Protein AF-A0A4Y2MQH4-F1 (afdb_monomer)

Secondary structure (DSSP, 8-state):
--GGGTS-HHHHHHHHHHHT----TT--HHHHHHHHHHSTT--HHHHHHHHHHHHHHHHHHT-

Nearest PDB structures (foldseek):
  7x2r-assembly1_D  TM=8.054E-01  e=2.556E+00  Escherichia coli 'BL21-Gold(DE3)pLysS AG'
  6ha7-assembly2_C  TM=5.988E-01  e=4.316E+00  Mus musculus
  6ha7-assembly4_D  TM=6.005E-01  e=4.849E+00  Mus musculus

Solvent-accessible surface area (backbone atoms only — not comparable to full-atom values): 3894 Å² total; per-residue (Å²): 135,67,67,78,73,75,54,53,64,68,49,49,49,53,49,28,49,74,69,69,44,93,79,61,92,83,59,48,68,67,56,47,51,51,52,44,69,66,38,93,78,57,40,74,68,62,54,50,54,52,46,51,51,49,52,49,53,51,55,62,74,72,105

Mean predicted aligned error: 3.99 Å

pLDDT: mean 88.41, std 7.1, range [53.06, 93.0]

Structure (mmCIF, N/CA/C/O backbone):
data_AF-A0A4Y2MQH4-F1
#
_entry.id   AF-A0A4Y2MQH4-F1
#
loop_
_atom_site.group_PDB
_atom_site.id
_atom_site.type_symbol
_atom_site.label_atom_id
_atom_site.label_alt_id
_atom_site.label_comp_id
_atom_site.label_asym_id
_atom_site.label_entity_id
_atom_site.label_seq_id
_atom_site.pdbx_PDB_ins_code
_atom_site.Cartn_x
_atom_site.Cartn_y
_atom_site.Cartn_z
_atom_site.occupancy
_atom_site.B_iso_or_equiv
_atom_site.auth_seq_id
_atom_site.auth_comp_id
_atom_site.auth_asym_id
_atom_site.auth_atom_id
_atom_site.pdbx_PDB_model_num
ATOM 1 N N . MET A 1 1 ? 7.460 -8.287 -12.846 1.00 53.06 1 MET A N 1
ATOM 2 C CA . MET A 1 1 ? 7.826 -8.532 -11.433 1.00 53.06 1 MET A CA 1
ATOM 3 C C . MET A 1 1 ? 6.724 -7.958 -10.556 1.00 53.06 1 MET A C 1
ATOM 5 O O . MET A 1 1 ? 6.564 -6.750 -10.540 1.00 53.06 1 MET A O 1
ATOM 9 N N . ALA A 1 2 ? 5.910 -8.786 -9.896 1.00 71.50 2 ALA A N 1
ATOM 10 C CA . ALA A 1 2 ? 4.845 -8.287 -9.020 1.00 71.50 2 ALA A CA 1
ATOM 11 C C . ALA A 1 2 ? 5.343 -8.272 -7.566 1.00 71.50 2 ALA A C 1
ATOM 13 O O . ALA A 1 2 ? 5.084 -9.206 -6.813 1.00 71.50 2 ALA A O 1
ATOM 14 N N . PHE A 1 3 ? 6.107 -7.245 -7.186 1.00 83.69 3 PHE A N 1
ATOM 15 C CA . PHE A 1 3 ? 6.646 -7.083 -5.826 1.00 83.69 3 PHE A CA 1
ATOM 16 C C . PHE A 1 3 ? 5.524 -6.859 -4.792 1.00 83.69 3 PHE A C 1
ATOM 18 O O . PHE A 1 3 ? 5.510 -7.505 -3.747 1.00 83.69 3 PHE A O 1
ATOM 25 N N . LEU A 1 4 ? 4.467 -6.132 -5.180 1.00 87.75 4 LEU A N 1
ATOM 26 C CA . LEU A 1 4 ? 3.189 -6.051 -4.451 1.00 87.75 4 LEU A CA 1
ATOM 27 C C . LEU A 1 4 ? 2.550 -7.436 -4.203 1.00 87.75 4 LEU A C 1
ATOM 29 O O . LEU A 1 4 ? 1.743 -7.617 -3.291 1.00 87.75 4 LEU A O 1
ATOM 33 N N . GLY A 1 5 ? 2.928 -8.427 -5.020 1.00 85.81 5 GLY A N 1
ATOM 34 C CA . GLY A 1 5 ? 2.583 -9.842 -4.907 1.00 85.81 5 GLY A CA 1
ATOM 35 C C . GLY A 1 5 ? 2.996 -10.491 -3.586 1.00 85.81 5 GLY A C 1
ATOM 36 O O . GLY A 1 5 ? 2.318 -11.409 -3.125 1.00 85.81 5 GLY A O 1
ATOM 37 N N . ARG A 1 6 ? 4.094 -10.009 -2.996 1.00 86.19 6 ARG A N 1
ATOM 38 C CA . ARG A 1 6 ? 4.752 -10.585 -1.813 1.00 86.19 6 ARG A CA 1
ATOM 39 C C . ARG A 1 6 ? 4.452 -9.817 -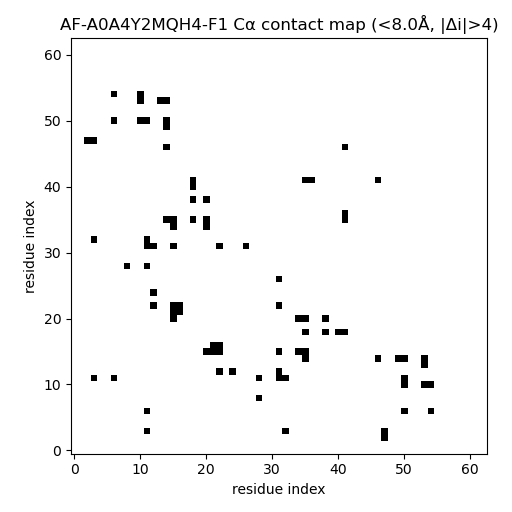0.521 1.00 86.19 6 ARG A C 1
ATOM 41 O O . ARG A 1 6 ? 4.685 -10.353 0.555 1.00 86.19 6 ARG A O 1
ATOM 48 N N . ALA A 1 7 ? 3.928 -8.599 -0.636 1.00 88.81 7 ALA A N 1
ATOM 49 C CA . ALA A 1 7 ? 3.560 -7.744 0.488 1.00 88.81 7 ALA A CA 1
ATOM 50 C C . ALA A 1 7 ? 2.375 -8.296 1.293 1.00 88.81 7 ALA A C 1
ATOM 52 O O . ALA A 1 7 ? 1.455 -8.900 0.721 1.00 88.81 7 ALA A O 1
ATOM 53 N N . LYS A 1 8 ? 2.351 -8.036 2.609 1.00 90.81 8 LYS A N 1
ATOM 54 C CA . LYS A 1 8 ? 1.170 -8.320 3.439 1.00 90.81 8 LYS A CA 1
ATOM 55 C C . LYS A 1 8 ? 0.047 -7.327 3.126 1.00 90.81 8 LYS A C 1
ATOM 57 O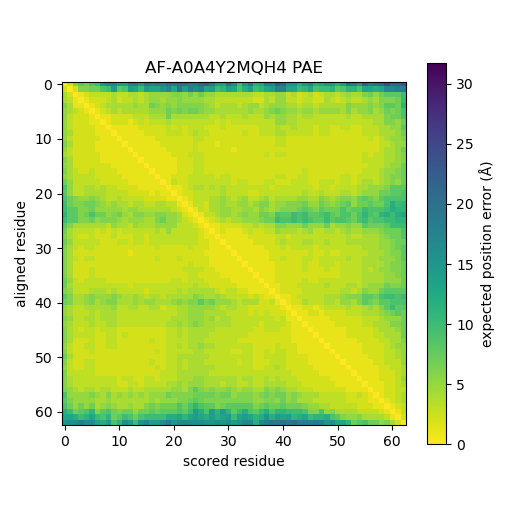 O . LYS A 1 8 ? 0.283 -6.225 2.639 1.00 90.81 8 LYS A O 1
ATOM 62 N N . LYS A 1 9 ? -1.198 -7.701 3.454 1.00 91.00 9 LYS A N 1
ATOM 63 C CA . LYS A 1 9 ? -2.364 -6.811 3.298 1.00 91.00 9 LYS A CA 1
ATOM 64 C C . LYS A 1 9 ? -2.178 -5.494 4.066 1.00 91.00 9 LYS A C 1
ATOM 66 O O . LYS A 1 9 ? -2.500 -4.450 3.520 1.00 91.00 9 LYS A O 1
ATOM 71 N N . SER A 1 10 ? -1.641 -5.552 5.286 1.00 90.75 10 SER A N 1
ATOM 72 C CA . SER A 1 10 ? -1.305 -4.369 6.094 1.00 90.75 10 SER A CA 1
ATOM 73 C C . SER A 1 10 ? -0.367 -3.420 5.358 1.00 90.75 10 SER A C 1
ATOM 75 O O . SER A 1 10 ? -0.636 -2.229 5.284 1.00 90.75 10 SER A O 1
ATOM 77 N N . ASP A 1 11 ? 0.688 -3.968 4.758 1.00 92.50 11 ASP A N 1
ATOM 78 C CA . ASP A 1 11 ? 1.743 -3.189 4.112 1.00 92.50 11 ASP A CA 1
ATOM 79 C C . ASP A 1 11 ? 1.195 -2.502 2.851 1.00 92.50 11 ASP A C 1
ATOM 81 O O . ASP A 1 11 ? 1.488 -1.341 2.588 1.00 92.50 11 ASP A O 1
ATOM 85 N N . LEU A 1 12 ? 0.318 -3.191 2.108 1.00 92.50 12 LEU A N 1
ATOM 86 C CA . LEU A 1 12 ? -0.392 -2.624 0.958 1.00 92.50 12 LEU A CA 1
ATOM 87 C C . LEU A 1 12 ? -1.391 -1.528 1.354 1.00 92.50 12 LEU A C 1
ATOM 89 O O . LEU A 1 12 ? -1.553 -0.569 0.606 1.00 92.50 12 LEU A O 1
ATOM 93 N N . ILE A 1 13 ? -2.063 -1.657 2.501 1.00 93.00 13 ILE A N 1
ATOM 94 C CA . ILE A 1 13 ? -2.953 -0.606 3.017 1.00 93.00 13 ILE A CA 1
ATOM 95 C C . ILE A 1 13 ? -2.129 0.640 3.344 1.00 93.00 13 ILE A C 1
ATOM 97 O O . ILE A 1 13 ? -2.452 1.711 2.841 1.00 93.00 13 ILE A O 1
ATOM 101 N N . SER A 1 14 ? -1.043 0.500 4.111 1.00 92.50 14 SER A N 1
ATOM 102 C CA . SER A 1 14 ? -0.152 1.624 4.427 1.00 92.50 14 SER A CA 1
ATOM 103 C C . SER A 1 14 ? 0.389 2.281 3.160 1.00 92.50 14 SER A C 1
ATOM 105 O O . SER A 1 14 ? 0.310 3.494 3.012 1.00 92.50 14 SER A O 1
ATOM 107 N N . LEU A 1 15 ? 0.846 1.477 2.198 1.00 92.56 15 LEU A N 1
ATOM 108 C CA . LEU A 1 15 ? 1.363 1.968 0.924 1.00 92.56 15 LEU A CA 1
ATOM 109 C C . LEU A 1 15 ? 0.320 2.782 0.140 1.00 92.56 15 LEU A C 1
ATOM 111 O O . LEU A 1 15 ? 0.648 3.822 -0.422 1.00 92.56 15 LEU A O 1
ATOM 115 N N . ALA A 1 16 ? -0.934 2.331 0.099 1.00 92.44 16 ALA A N 1
ATOM 116 C CA . ALA A 1 16 ? -2.007 3.066 -0.563 1.00 92.44 16 ALA A CA 1
ATOM 117 C C . ALA A 1 16 ? -2.323 4.398 0.144 1.00 92.44 16 ALA A C 1
ATOM 119 O O . AL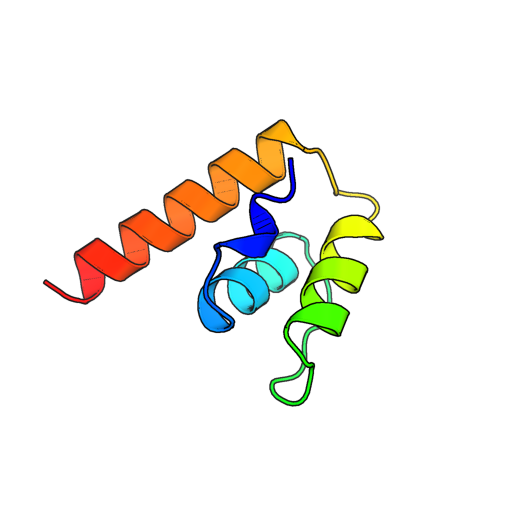A A 1 16 ? -2.489 5.412 -0.533 1.00 92.44 16 ALA A O 1
ATOM 120 N N . ILE A 1 17 ? -2.325 4.415 1.483 1.00 91.94 17 ILE A N 1
ATOM 121 C CA . ILE A 1 17 ? -2.498 5.643 2.279 1.00 91.94 17 ILE A CA 1
ATOM 122 C C . ILE A 1 17 ? -1.371 6.639 1.983 1.00 91.94 17 ILE A C 1
ATOM 124 O O . ILE A 1 17 ? -1.649 7.812 1.747 1.00 91.94 17 ILE A O 1
ATOM 128 N N . GLU A 1 18 ? -0.117 6.182 1.929 1.00 91.38 18 GLU A N 1
ATOM 129 C CA . GLU A 1 18 ? 1.051 7.022 1.607 1.00 91.38 18 GLU A CA 1
ATOM 130 C C . GLU A 1 18 ? 0.996 7.585 0.178 1.00 91.38 18 GLU A C 1
ATOM 132 O O . GLU A 1 18 ? 1.356 8.736 -0.083 1.00 91.38 18 GLU A O 1
ATOM 137 N N . LEU A 1 19 ? 0.456 6.813 -0.770 1.00 91.06 19 LEU A N 1
ATOM 138 C CA . LEU A 1 19 ? 0.170 7.310 -2.120 1.00 91.06 19 LEU A CA 1
ATOM 139 C C . LEU A 1 19 ? -0.969 8.350 -2.133 1.00 91.06 19 LEU A C 1
ATOM 141 O O . LEU A 1 19 ? -1.136 9.085 -3.113 1.00 91.06 19 LEU A O 1
ATOM 145 N N . GLY A 1 20 ? -1.689 8.515 -1.023 1.00 90.75 20 GLY A N 1
ATOM 146 C CA . GLY A 1 20 ? -2.839 9.405 -0.888 1.00 90.75 20 GLY A CA 1
ATOM 147 C C . GLY A 1 20 ? -4.112 8.819 -1.489 1.00 90.75 20 GLY A C 1
ATOM 148 O O . GLY A 1 20 ? -5.008 9.577 -1.853 1.00 90.75 20 GLY A O 1
ATOM 149 N N . GLU A 1 21 ? -4.169 7.497 -1.640 1.00 91.50 21 GLU A N 1
ATOM 150 C CA . GLU A 1 21 ? -5.367 6.780 -2.057 1.00 91.50 21 GLU A CA 1
ATOM 151 C C . GLU A 1 21 ? -6.230 6.453 -0.832 1.00 91.50 21 GLU A C 1
ATOM 153 O O . GLU A 1 21 ? -5.731 6.086 0.235 1.00 91.50 21 GLU A O 1
ATOM 158 N N . GLU A 1 22 ? -7.549 6.550 -0.984 1.00 88.50 22 GLU A N 1
ATOM 159 C CA . GLU A 1 22 ? -8.479 6.137 0.063 1.00 88.50 22 GLU A CA 1
ATOM 160 C C . GLU A 1 22 ? -8.618 4.613 0.070 1.00 88.50 22 GLU A C 1
ATOM 162 O O . GLU A 1 22 ? -9.074 3.998 -0.896 1.00 88.50 22 GLU A O 1
ATOM 167 N N . VAL A 1 23 ? -8.246 3.992 1.189 1.00 88.94 23 VAL A N 1
ATOM 168 C CA . VAL A 1 23 ? -8.378 2.549 1.399 1.00 88.94 23 VAL A CA 1
ATOM 169 C C . VAL A 1 23 ? -9.317 2.238 2.547 1.00 88.94 23 VAL A C 1
ATOM 171 O O . VAL A 1 23 ? -9.254 2.835 3.620 1.00 88.94 23 VAL A O 1
ATOM 174 N N . THR A 1 24 ? -10.172 1.242 2.330 1.00 85.69 24 THR A N 1
ATOM 175 C CA . THR A 1 24 ? -11.036 0.675 3.363 1.00 85.69 24 THR A CA 1
ATOM 176 C C . THR A 1 24 ? -10.526 -0.707 3.765 1.00 85.69 24 THR A C 1
ATOM 178 O O . THR A 1 24 ? -9.962 -1.449 2.955 1.00 85.69 24 THR A O 1
ATOM 181 N N . ASN A 1 25 ? -10.736 -1.088 5.028 1.00 80.00 25 ASN A N 1
ATOM 182 C CA . ASN A 1 25 ? -10.300 -2.394 5.542 1.00 80.00 25 ASN A CA 1
ATOM 183 C C . ASN A 1 25 ? -10.987 -3.585 4.845 1.00 80.00 25 ASN A C 1
ATOM 185 O O . ASN A 1 25 ? -10.468 -4.707 4.891 1.00 80.00 25 ASN A O 1
ATOM 189 N N . ASP A 1 26 ? -12.098 -3.337 4.152 1.00 88.88 26 ASP A N 1
ATOM 190 C CA . ASP A 1 26 ? -12.868 -4.338 3.410 1.00 88.88 26 ASP A CA 1
ATOM 191 C C . ASP A 1 26 ? -12.252 -4.696 2.049 1.00 88.88 26 ASP A C 1
ATOM 193 O O . ASP A 1 26 ? -12.588 -5.735 1.476 1.00 88.88 26 ASP A O 1
ATOM 197 N N . LEU A 1 27 ? -11.307 -3.892 1.542 1.00 89.44 27 LEU A N 1
ATOM 198 C CA . LEU A 1 27 ? -10.650 -4.157 0.262 1.00 89.44 27 LEU A CA 1
ATOM 199 C C . LEU A 1 27 ? -9.865 -5.472 0.296 1.00 89.44 27 LEU A C 1
ATOM 201 O O . LEU A 1 27 ? -9.172 -5.809 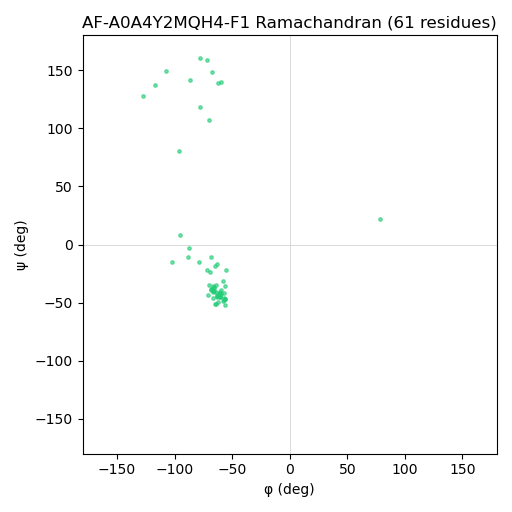1.270 1.00 89.44 27 LEU A O 1
ATOM 205 N N . ARG A 1 28 ? -9.947 -6.240 -0.794 1.00 91.50 28 ARG A N 1
ATOM 206 C CA . ARG A 1 28 ? -9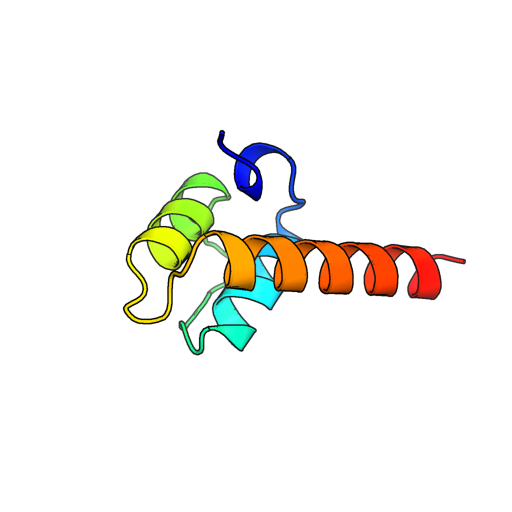.134 -7.449 -0.958 1.00 91.50 28 ARG A CA 1
ATOM 207 C C . ARG A 1 28 ? -7.719 -7.056 -1.360 1.00 91.50 28 ARG A C 1
ATOM 209 O O . ARG A 1 28 ? -7.470 -5.987 -1.903 1.00 91.50 28 ARG A O 1
ATOM 216 N N . VAL A 1 29 ? -6.778 -7.974 -1.156 1.00 90.38 29 VAL A N 1
ATOM 217 C CA . VAL A 1 29 ? -5.379 -7.788 -1.578 1.00 90.38 29 VAL A CA 1
ATOM 218 C C . VAL A 1 29 ? -5.270 -7.487 -3.077 1.00 90.38 29 VAL A C 1
ATOM 220 O O . VAL A 1 29 ? -4.423 -6.700 -3.480 1.00 90.38 29 VAL A O 1
ATOM 223 N N . VAL 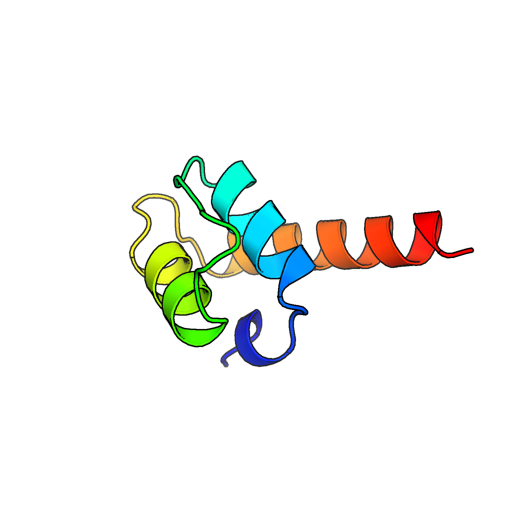A 1 30 ? -6.125 -8.096 -3.902 1.00 90.19 30 VAL A N 1
ATOM 224 C CA . VAL A 1 30 ? -6.167 -7.829 -5.348 1.00 90.19 30 VAL A CA 1
ATOM 225 C C . VAL A 1 30 ? -6.631 -6.399 -5.628 1.00 90.19 30 VAL A C 1
ATOM 227 O O . VAL A 1 30 ? -5.960 -5.702 -6.381 1.00 90.19 30 VAL A O 1
ATOM 230 N N . ASP A 1 31 ? -7.693 -5.945 -4.959 1.00 92.00 31 ASP A N 1
ATOM 231 C CA . ASP A 1 31 ? -8.239 -4.593 -5.129 1.00 92.00 31 ASP A CA 1
ATOM 232 C C . ASP A 1 31 ? -7.224 -3.525 -4.690 1.00 92.00 31 ASP A C 1
ATOM 234 O O . ASP A 1 31 ? -7.021 -2.537 -5.387 1.00 92.00 31 ASP A O 1
ATOM 238 N N . LEU A 1 32 ? -6.516 -3.758 -3.577 1.00 91.88 32 LEU A N 1
ATOM 239 C CA . LEU A 1 32 ? -5.444 -2.876 -3.094 1.00 91.88 32 LEU A CA 1
ATOM 240 C C . LEU A 1 32 ? -4.307 -2.751 -4.111 1.00 91.88 32 LEU A C 1
ATOM 242 O O . LEU A 1 32 ? -3.831 -1.653 -4.387 1.00 91.88 32 LEU A O 1
ATOM 246 N N . ARG A 1 33 ? -3.873 -3.876 -4.692 1.00 90.81 33 ARG A N 1
ATOM 247 C CA . ARG A 1 33 ? -2.831 -3.874 -5.729 1.00 90.81 33 ARG A CA 1
ATOM 248 C C . ARG A 1 33 ? -3.278 -3.086 -6.945 1.00 90.81 33 ARG A C 1
ATOM 250 O O . ARG A 1 33 ? -2.495 -2.303 -7.470 1.00 90.81 33 ARG A O 1
ATOM 257 N N . GLU A 1 34 ? -4.519 -3.29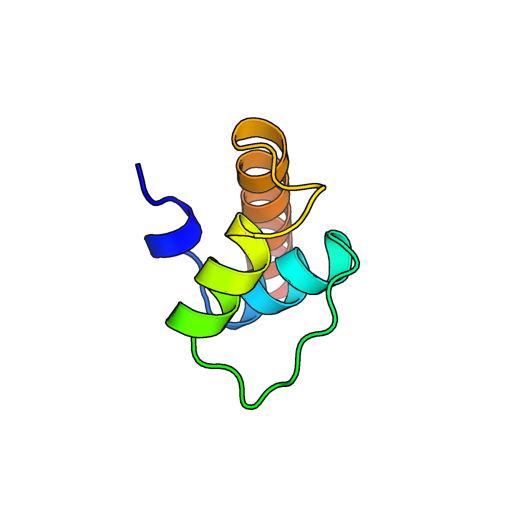2 -7.369 1.00 91.56 34 GLU A N 1
ATOM 258 C CA . GLU A 1 34 ? -5.087 -2.591 -8.510 1.00 91.56 34 GLU A CA 1
ATOM 259 C C . GLU A 1 34 ? -5.172 -1.081 -8.247 1.00 91.56 34 GLU A C 1
ATOM 261 O O . GLU A 1 34 ? -4.715 -0.304 -9.083 1.00 91.56 34 GLU A O 1
ATOM 266 N N . LEU A 1 35 ? -5.648 -0.672 -7.067 1.00 92.06 35 LEU A N 1
ATOM 267 C CA . LEU A 1 35 ? -5.699 0.724 -6.621 1.00 92.06 35 LEU A CA 1
ATOM 268 C C . LEU A 1 35 ? -4.312 1.381 -6.666 1.00 92.06 35 LEU A C 1
ATOM 270 O O . LEU A 1 35 ? -4.134 2.399 -7.329 1.00 92.06 35 LEU A O 1
ATOM 274 N N . ILE A 1 36 ? -3.311 0.744 -6.048 1.00 91.44 36 ILE A N 1
ATOM 275 C CA . ILE A 1 36 ? -1.920 1.216 -6.046 1.00 91.44 36 ILE A CA 1
ATOM 276 C C . ILE A 1 36 ? -1.405 1.374 -7.477 1.00 91.44 36 ILE A C 1
ATOM 278 O O . ILE A 1 36 ? -0.855 2.415 -7.813 1.00 91.44 36 ILE A O 1
ATOM 282 N N . THR A 1 37 ? -1.605 0.371 -8.339 1.00 90.25 37 THR A N 1
ATOM 283 C CA . THR A 1 37 ? -1.115 0.411 -9.730 1.00 90.25 37 THR A CA 1
ATOM 284 C C . THR A 1 37 ? -1.843 1.420 -10.615 1.00 90.25 37 THR A C 1
ATOM 286 O O . THR A 1 37 ? -1.290 1.853 -11.622 1.00 90.25 37 THR A O 1
ATOM 289 N N . LYS A 1 38 ? -3.079 1.792 -10.262 1.00 91.19 38 LYS A N 1
ATOM 290 C CA . LYS A 1 38 ? -3.870 2.813 -10.963 1.00 91.19 38 LYS A CA 1
ATOM 291 C C . LYS A 1 38 ? -3.619 4.226 -10.437 1.00 91.19 38 LYS A C 1
ATOM 293 O O . LYS A 1 38 ? -4.062 5.181 -11.077 1.00 91.19 38 LYS A O 1
ATOM 298 N N . SER A 1 39 ? -2.925 4.369 -9.308 1.00 90.00 39 SER A N 1
ATOM 299 C CA . SER A 1 39 ? -2.590 5.673 -8.750 1.00 90.00 39 SER A CA 1
ATOM 300 C C . SER A 1 39 ? -1.753 6.484 -9.735 1.00 90.00 39 SER A C 1
ATOM 302 O O . SER A 1 39 ? -0.814 5.983 -10.354 1.00 90.00 39 SER A O 1
ATOM 304 N N . LYS A 1 40 ? -2.032 7.786 -9.833 1.00 88.56 40 LYS A N 1
ATOM 305 C CA . LYS A 1 40 ? -1.207 8.712 -10.630 1.00 88.56 40 LYS A CA 1
ATOM 306 C C . LYS A 1 40 ? 0.210 8.870 -10.079 1.00 88.56 40 LYS A C 1
ATOM 308 O O . LYS A 1 40 ? 1.081 9.347 -10.796 1.00 88.56 40 LYS A O 1
ATOM 313 N N . LYS A 1 41 ? 0.422 8.496 -8.815 1.00 87.75 41 LYS A N 1
ATOM 314 C CA . LYS A 1 41 ? 1.726 8.509 -8.146 1.00 87.75 41 LYS A CA 1
ATOM 315 C C . LYS A 1 41 ? 2.426 7.148 -8.203 1.00 87.75 41 LYS A C 1
ATOM 317 O O . LYS A 1 41 ? 3.439 6.958 -7.538 1.00 87.75 41 LYS A O 1
ATOM 322 N N . TYR A 1 42 ? 1.882 6.191 -8.958 1.00 89.06 42 TYR A N 1
ATOM 323 C CA . TYR A 1 42 ? 2.501 4.886 -9.115 1.00 89.06 42 TYR A CA 1
ATOM 324 C C . TYR A 1 42 ? 3.773 4.992 -9.957 1.00 89.06 42 TYR A C 1
ATOM 326 O O . TYR A 1 42 ? 3.726 5.140 -11.178 1.00 89.06 42 TYR A O 1
ATOM 334 N N . GLU A 1 43 ? 4.913 4.854 -9.295 1.00 91.06 43 GLU A N 1
ATOM 335 C CA . GLU A 1 43 ? 6.213 4.694 -9.930 1.00 91.06 43 GLU A CA 1
ATOM 336 C C . GLU A 1 43 ? 6.887 3.450 -9.345 1.00 91.06 43 GLU A C 1
ATOM 338 O O . GLU A 1 43 ? 6.970 3.295 -8.129 1.00 91.06 43 GLU A O 1
ATOM 343 N N . VAL A 1 44 ? 7.336 2.533 -10.206 1.00 89.81 44 VAL A N 1
ATOM 344 C CA . VAL A 1 44 ? 7.764 1.187 -9.788 1.00 89.81 44 VAL A CA 1
ATOM 345 C C . VAL A 1 44 ? 8.867 1.230 -8.730 1.00 89.81 44 VAL A C 1
ATOM 347 O O . VAL A 1 44 ? 8.750 0.530 -7.727 1.00 89.81 44 VAL A O 1
ATOM 350 N N . GLU A 1 45 ? 9.908 2.041 -8.931 1.00 90.69 45 GLU A N 1
ATOM 351 C CA . GLU A 1 45 ? 11.029 2.124 -7.987 1.00 90.69 45 GLU A CA 1
ATOM 352 C C . GLU A 1 45 ? 10.632 2.818 -6.684 1.00 90.69 45 GLU A C 1
ATOM 354 O O . GLU A 1 45 ? 10.933 2.313 -5.605 1.00 90.69 45 GLU A O 1
ATOM 359 N N . PHE A 1 46 ? 9.886 3.923 -6.767 1.00 90.06 46 PHE A N 1
ATOM 360 C CA . PHE A 1 46 ? 9.373 4.624 -5.591 1.00 90.06 46 PHE A CA 1
ATOM 361 C C . PHE A 1 46 ? 8.497 3.714 -4.721 1.00 90.06 46 PHE A C 1
ATOM 363 O O . PHE A 1 46 ? 8.703 3.603 -3.515 1.00 90.06 46 PHE A O 1
ATOM 370 N N . VAL A 1 47 ? 7.548 3.011 -5.341 1.00 91.62 47 VAL A N 1
ATOM 371 C CA . VAL A 1 47 ? 6.602 2.134 -4.643 1.00 91.62 47 VAL A CA 1
ATOM 372 C C . VAL A 1 47 ? 7.303 0.894 -4.085 1.00 91.62 47 VAL A C 1
ATOM 374 O O . VAL A 1 47 ? 6.931 0.432 -3.008 1.00 91.62 47 VAL A O 1
ATOM 377 N N . ALA A 1 48 ? 8.316 0.359 -4.775 1.00 91.50 48 ALA A N 1
ATOM 378 C CA . ALA A 1 48 ? 9.128 -0.739 -4.254 1.00 91.50 48 ALA A CA 1
ATOM 379 C C . ALA A 1 48 ? 9.916 -0.307 -3.008 1.00 91.50 48 ALA A C 1
ATOM 381 O O . ALA A 1 48 ? 9.768 -0.933 -1.962 1.00 91.50 48 ALA A O 1
ATOM 382 N N . ASN A 1 49 ? 10.643 0.812 -3.088 1.00 92.56 49 ASN A N 1
ATOM 383 C CA . ASN A 1 49 ? 11.415 1.346 -1.962 1.00 92.56 49 ASN A CA 1
ATOM 384 C C . ASN A 1 49 ? 10.522 1.691 -0.758 1.00 92.56 49 ASN A C 1
ATOM 386 O O . ASN A 1 49 ? 10.872 1.403 0.383 1.00 92.56 49 ASN A O 1
ATOM 390 N N . MET A 1 50 ? 9.347 2.280 -1.003 1.00 92.75 50 MET A N 1
ATOM 391 C CA . MET A 1 50 ? 8.399 2.628 0.058 1.00 92.75 50 MET A CA 1
ATOM 392 C C . MET A 1 50 ? 7.823 1.383 0.738 1.00 92.75 50 MET A C 1
ATOM 394 O O . MET A 1 50 ? 7.685 1.344 1.958 1.00 92.75 50 MET A O 1
ATOM 398 N N . LEU A 1 51 ? 7.519 0.341 -0.037 1.00 92.25 51 LEU A N 1
ATOM 399 C CA . LEU A 1 51 ? 7.029 -0.917 0.510 1.00 92.25 51 LEU A CA 1
ATOM 400 C C . LEU A 1 51 ? 8.098 -1.646 1.334 1.00 92.25 51 LEU A C 1
ATOM 402 O O . LEU A 1 51 ? 7.762 -2.225 2.366 1.00 92.25 51 LEU A O 1
ATOM 406 N N . ASP A 1 52 ? 9.357 -1.601 0.898 1.00 92.06 52 ASP A N 1
ATOM 407 C CA . ASP A 1 52 ? 10.479 -2.171 1.646 1.00 92.06 52 ASP A CA 1
ATOM 408 C C . ASP A 1 52 ? 10.658 -1.446 2.989 1.00 92.06 52 ASP A C 1
ATOM 410 O O . ASP A 1 52 ? 10.727 -2.106 4.024 1.00 92.06 52 ASP A O 1
ATOM 414 N N . ALA A 1 53 ? 10.589 -0.109 3.010 1.00 92.62 53 ALA A N 1
ATOM 415 C CA . ALA A 1 53 ? 10.635 0.676 4.247 1.00 92.62 53 ALA A CA 1
ATOM 416 C C . ALA A 1 53 ? 9.477 0.341 5.210 1.00 92.62 53 ALA A C 1
ATOM 418 O O . ALA A 1 53 ? 9.698 0.141 6.404 1.00 92.62 53 ALA A O 1
ATOM 419 N N . ILE A 1 54 ? 8.246 0.206 4.697 1.00 92.00 54 ILE A N 1
ATOM 420 C CA . ILE A 1 54 ? 7.078 -0.213 5.497 1.00 92.00 54 ILE A CA 1
ATOM 421 C C . ILE A 1 54 ? 7.292 -1.619 6.075 1.00 92.00 54 ILE A C 1
ATOM 423 O O . ILE A 1 54 ? 6.952 -1.891 7.231 1.00 92.00 54 ILE A O 1
ATOM 427 N N . ALA A 1 55 ? 7.841 -2.535 5.274 1.00 90.50 55 ALA A N 1
ATOM 428 C CA . ALA A 1 55 ? 8.109 -3.898 5.709 1.00 90.50 55 ALA A CA 1
ATOM 429 C C . ALA A 1 55 ? 9.201 -3.950 6.789 1.00 90.50 55 ALA A C 1
ATOM 431 O O . ALA A 1 55 ? 9.047 -4.705 7.753 1.00 90.50 55 ALA A O 1
ATOM 432 N N . GLU A 1 56 ? 10.263 -3.152 6.651 1.00 91.38 56 GLU A N 1
ATOM 433 C CA . GLU A 1 56 ? 11.324 -3.000 7.651 1.00 91.38 56 GLU A CA 1
ATOM 434 C C . GLU A 1 56 ? 10.783 -2.427 8.962 1.00 91.38 56 GLU A C 1
ATOM 436 O O . GLU A 1 56 ? 10.977 -3.041 10.012 1.00 91.38 56 GLU A O 1
ATOM 441 N N . GLU A 1 57 ? 10.016 -1.334 8.907 1.00 89.88 57 GLU A N 1
ATOM 442 C CA . GLU A 1 57 ? 9.418 -0.711 10.094 1.00 89.88 57 GLU A CA 1
ATOM 443 C C . GLU A 1 57 ? 8.488 -1.685 10.833 1.00 89.88 57 GLU A C 1
ATOM 445 O O . GLU A 1 57 ? 8.479 -1.752 12.065 1.00 89.88 57 GLU A O 1
ATOM 450 N N . ARG A 1 58 ? 7.724 -2.499 10.092 1.00 88.12 58 ARG A N 1
ATOM 451 C CA . ARG A 1 58 ? 6.884 -3.546 10.684 1.00 88.12 58 ARG A CA 1
ATOM 452 C C . ARG A 1 58 ? 7.721 -4.602 11.407 1.00 88.12 58 ARG A C 1
ATOM 454 O O . ARG A 1 58 ? 7.346 -5.021 12.497 1.00 88.12 58 ARG A O 1
ATOM 461 N N . VAL A 1 59 ? 8.826 -5.050 10.812 1.00 88.06 59 VAL A N 1
ATOM 462 C CA . VAL A 1 59 ? 9.728 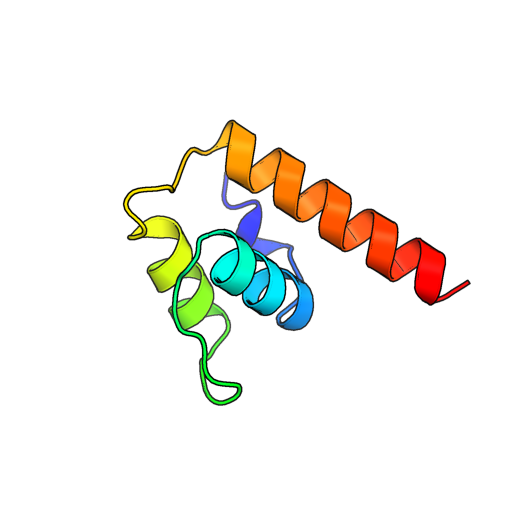-6.033 11.438 1.00 88.06 59 VAL A CA 1
ATOM 463 C C . VAL A 1 59 ? 10.405 -5.450 12.678 1.00 88.06 59 VAL A C 1
ATOM 465 O O . VAL A 1 59 ? 10.581 -6.162 13.662 1.00 88.06 59 VAL A O 1
ATOM 468 N N . GLU A 1 60 ? 10.762 -4.168 12.653 1.00 87.75 60 GLU A N 1
ATOM 469 C CA . GLU A 1 60 ? 11.365 -3.480 13.793 1.00 87.75 60 GLU A CA 1
ATOM 470 C C . GLU A 1 60 ? 10.377 -3.295 14.953 1.00 87.75 60 GLU A C 1
ATOM 472 O O . GLU A 1 60 ? 10.747 -3.509 16.101 1.00 87.75 60 GLU A O 1
ATOM 477 N N . LYS A 1 61 ? 9.104 -2.990 14.670 1.00 79.38 61 LYS A N 1
ATOM 478 C CA . LYS A 1 61 ? 8.040 -2.893 15.688 1.00 79.38 61 LYS A CA 1
ATOM 479 C C . LYS A 1 61 ? 7.598 -4.241 16.267 1.00 79.38 61 LYS A C 1
ATOM 481 O O . LYS A 1 61 ? 6.997 -4.269 17.337 1.00 79.38 61 LYS A O 1
ATOM 486 N N . GLU A 1 62 ? 7.834 -5.338 15.549 1.00 74.44 62 GLU A N 1
ATOM 487 C CA . GLU A 1 62 ? 7.534 -6.708 15.994 1.00 74.44 62 GLU A CA 1
ATOM 488 C C . GLU A 1 62 ? 8.693 -7.346 16.803 1.00 74.44 62 GLU A C 1
ATOM 490 O 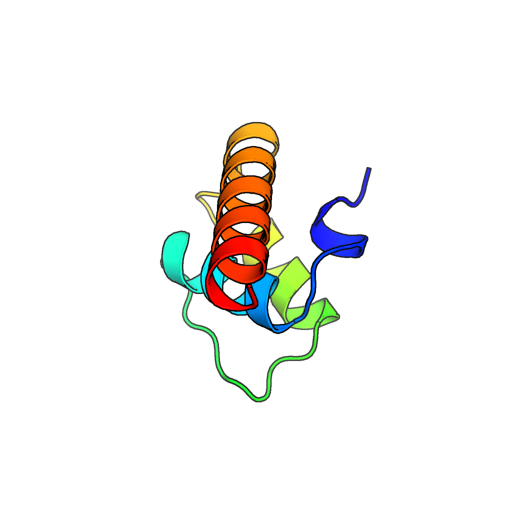O . GLU A 1 62 ? 8.538 -8.475 17.276 1.00 74.44 62 GLU A O 1
ATOM 495 N N . LYS A 1 63 ? 9.836 -6.656 16.959 1.00 59.47 63 LYS A N 1
ATOM 496 C CA . LYS A 1 63 ? 10.986 -7.075 17.785 1.00 59.47 63 LYS A CA 1
ATOM 497 C C . LYS A 1 63 ? 10.853 -6.651 19.245 1.00 59.47 63 LYS A C 1
ATOM 499 O O . LYS A 1 63 ? 11.341 -7.434 20.092 1.00 59.47 63 LYS A O 1
#

Radius of gyration: 11.0 Å; Cα contacts (8 Å, |Δi|>4): 44; chains: 1; bounding box: 24×20×29 Å

Organism: Araneus ventricosus (NCBI:txid182803)

Sequence (63 aa):
MAFLGRAKKSDLISLAIELGEEVTNDLRVVDLRELITKSKKYEVEFVANMLDAIAEERVEKEK

Foldseek 3Di:
DPLLVPADPVLLCVLCVVLVHDDDPPDDSVRSSVSLCPRPPNDPVVSNVSSVVSVVVVVVVVD